Protein AF-A0A7T3UYX8-F1 (afdb_monomer_lite)

InterPro domains:
  IPR006134 DNA-directed DNA polymerase, family B, multifunctional domain [PF00136] (3-105)
  IPR042087 DNA polymerase family B, thumb domain [G3DSA:1.10.132.60] (1-116)
  IPR043502 DNA/RNA polymerase superfamily [SSF56672] (2-113)
  IPR050240 DNA polymerase type-B [PTHR10322] (1-143)

Sequence (145 aa):
VISDLLCNRIDLSQLVITKELTKTDYAAKQAHVELAVKMKKRDAGNAPKLGDRVAYVFISAAKGAPAYQKAEDPVYALQNSIPIDTNYYLENQLAKPLVRIFEPILGEKAESLLLKGDHTRTRCIATSQVGALAAFTCKKETCLG

Secondary structure (DSSP, 8-state):
-HHHHHTT-S-GGGG-EEEE---S--SS--HHHHHHHHHHHH-SSSPPPTTPEEEEEEBP-STT--GGGSEE-HHHHHHTTPPB-HHHIIIIIIHHHHHHHHHHHHGGGHHHHHHSSGGGT----PPPS-STTGGG---------

Organism: NCBI:txid2732436

Radius of gyration: 17.89 Å; chains: 1; bounding box: 47×38×49 Å

Foldseek 3Di:
DLLCLQAVVDDVVVQKDKDAQQDLDDPDQDQQNLQLVVVCVVPVVPRDDHGDIRIWFFFDDPPPPDRSVRTYHSVVCVVFVTHGPSVCCVPPPPQPVQCVVCCVPPNPCSNCVVRVDPSNPDGDTDDTCDDPVNVVDDDDDDDPD

Structure (mmCIF, N/CA/C/O backbone):
data_AF-A0A7T3UYX8-F1
#
_entry.id   AF-A0A7T3UYX8-F1
#
loop_
_atom_site.group_PDB
_atom_site.id
_atom_site.type_symbol
_atom_site.label_atom_id
_atom_site.label_alt_id
_atom_site.label_comp_id
_atom_site.label_asym_id
_atom_site.label_entity_id
_atom_site.label_seq_id
_atom_site.pdbx_PDB_ins_code
_atom_site.Cartn_x
_atom_site.Cartn_y
_atom_site.Cartn_z
_atom_site.occupancy
_atom_site.B_iso_or_equiv
_atom_site.auth_seq_id
_atom_site.auth_comp_id
_atom_site.auth_asym_id
_atom_site.auth_atom_id
_atom_site.pdbx_PDB_model_num
ATOM 1 N N . VAL A 1 1 ? -12.871 -7.404 9.705 1.00 77.25 1 VAL A N 1
ATOM 2 C CA . VAL A 1 1 ? -12.235 -6.706 8.559 1.00 77.25 1 VAL A CA 1
ATOM 3 C C . VAL A 1 1 ? -11.061 -5.828 8.979 1.00 77.25 1 VAL A C 1
ATOM 5 O O . VAL A 1 1 ? -9.948 -6.155 8.606 1.00 77.25 1 VAL A O 1
ATOM 8 N N . ILE A 1 2 ? -11.238 -4.746 9.755 1.00 84.44 2 ILE A N 1
ATOM 9 C CA . ILE A 1 2 ? -10.094 -3.883 10.147 1.00 84.44 2 ILE A CA 1
ATOM 10 C C . ILE A 1 2 ? -9.062 -4.652 10.990 1.00 84.44 2 ILE A C 1
ATOM 12 O O . ILE A 1 2 ? -7.866 -4.569 10.726 1.00 84.44 2 ILE A O 1
ATOM 16 N N . SER A 1 3 ? -9.524 -5.456 11.949 1.00 86.38 3 SER A N 1
ATOM 17 C CA . SER A 1 3 ? -8.667 -6.367 12.717 1.00 86.38 3 SER A CA 1
ATOM 18 C C . SER A 1 3 ? -7.941 -7.370 11.817 1.00 86.38 3 SER A C 1
ATOM 20 O O . SER A 1 3 ? -6.756 -7.615 11.997 1.00 86.38 3 SER A O 1
ATOM 22 N N . ASP A 1 4 ? -8.621 -7.911 10.805 1.00 87.81 4 ASP A N 1
ATOM 23 C CA . ASP A 1 4 ? -8.028 -8.850 9.844 1.00 87.81 4 ASP A CA 1
ATOM 24 C C . ASP A 1 4 ? -6.944 -8.191 8.999 1.00 87.81 4 ASP A C 1
ATOM 26 O O . ASP A 1 4 ? -5.900 -8.795 8.772 1.00 87.81 4 ASP A O 1
ATOM 30 N N . LEU A 1 5 ? -7.159 -6.938 8.593 1.00 87.00 5 LEU A N 1
ATOM 31 C CA . LEU A 1 5 ? -6.171 -6.144 7.873 1.00 87.00 5 LEU A CA 1
ATOM 32 C C . LEU A 1 5 ? -4.917 -5.952 8.733 1.00 87.00 5 LEU A C 1
ATOM 34 O O . LEU A 1 5 ? -3.809 -6.228 8.283 1.00 87.00 5 LEU A O 1
ATOM 38 N N . LEU A 1 6 ? -5.086 -5.526 9.986 1.00 85.94 6 LEU A N 1
ATOM 39 C CA . LEU A 1 6 ? -3.979 -5.270 10.914 1.00 85.94 6 LEU A CA 1
ATOM 40 C C . LEU A 1 6 ? -3.254 -6.544 11.369 1.00 85.94 6 LEU A C 1
ATOM 42 O O . LEU A 1 6 ? -2.080 -6.485 11.737 1.00 85.94 6 LEU A O 1
ATOM 46 N N . CYS A 1 7 ? -3.934 -7.687 11.323 1.00 85.19 7 CYS A N 1
ATOM 47 C CA . CYS A 1 7 ? -3.362 -9.001 11.597 1.00 85.19 7 CYS A CA 1
ATOM 48 C C . CYS A 1 7 ? -2.831 -9.709 10.337 1.00 85.19 7 CYS A C 1
ATOM 50 O O . CYS A 1 7 ? -2.477 -10.882 10.421 1.00 85.19 7 CYS A O 1
ATOM 52 N N . ASN A 1 8 ? -2.775 -9.029 9.184 1.00 83.62 8 ASN A N 1
ATOM 53 C CA . ASN A 1 8 ? -2.309 -9.588 7.910 1.00 83.62 8 ASN A CA 1
ATOM 54 C C . ASN A 1 8 ? -3.061 -10.873 7.483 1.00 83.62 8 ASN A C 1
ATOM 56 O O . ASN A 1 8 ? -2.467 -11.807 6.954 1.00 83.62 8 ASN A O 1
ATOM 60 N N . ARG A 1 9 ? -4.374 -10.932 7.751 1.00 86.00 9 ARG A N 1
ATOM 61 C CA . ARG A 1 9 ? -5.278 -12.053 7.415 1.00 86.00 9 ARG A CA 1
ATOM 62 C C . ARG A 1 9 ? -6.133 -11.792 6.170 1.00 86.00 9 ARG A C 1
ATOM 64 O O . ARG A 1 9 ? -7.075 -12.533 5.909 1.00 86.00 9 ARG A O 1
ATOM 71 N N . ILE A 1 10 ? -5.851 -10.715 5.445 1.00 88.38 10 ILE A N 1
ATOM 72 C CA . ILE A 1 10 ? -6.530 -10.359 4.197 1.00 88.38 10 ILE A CA 1
ATOM 73 C C . ILE A 1 10 ? -5.663 -10.808 3.026 1.00 88.38 10 ILE A C 1
ATOM 75 O O . ILE A 1 10 ? -4.444 -10.647 3.062 1.00 88.38 10 ILE A O 1
ATOM 79 N N . ASP A 1 11 ? -6.298 -11.361 1.995 1.00 88.62 11 ASP A N 1
ATOM 80 C CA . ASP A 1 11 ? -5.600 -11.766 0.781 1.00 88.62 11 ASP A CA 1
ATOM 81 C C . ASP A 1 11 ? -5.026 -10.553 0.032 1.00 88.62 11 ASP A C 1
ATOM 83 O O . ASP A 1 11 ? -5.663 -9.501 -0.082 1.00 88.62 11 ASP A O 1
ATOM 87 N N . LEU A 1 12 ? -3.825 -10.720 -0.523 1.00 87.81 12 LEU A N 1
ATOM 88 C CA . LEU A 1 12 ? -3.100 -9.664 -1.222 1.00 87.81 12 LEU A CA 1
ATOM 89 C C . LEU A 1 12 ? -3.897 -9.127 -2.416 1.00 87.81 12 LEU A C 1
ATOM 91 O O . LEU A 1 12 ? -3.819 -7.935 -2.705 1.00 87.81 12 LEU A O 1
ATOM 95 N N . SER A 1 13 ? -4.701 -9.976 -3.066 1.00 89.94 13 SER A N 1
ATOM 96 C CA . SER A 1 13 ? -5.564 -9.598 -4.192 1.00 89.94 13 SER A CA 1
ATOM 97 C C . SER A 1 13 ? -6.512 -8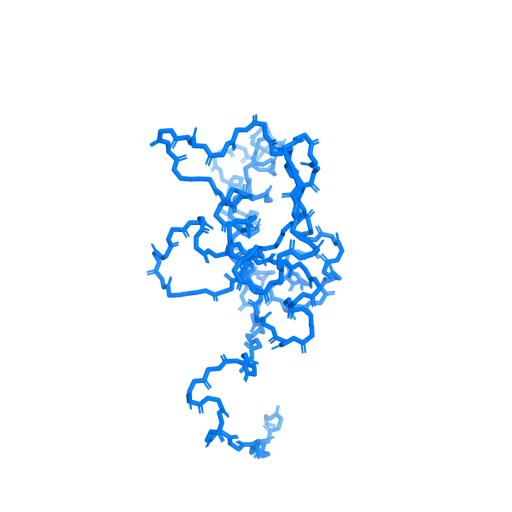.436 -3.863 1.00 89.94 13 SER A C 1
ATOM 99 O O . SER A 1 13 ? -6.747 -7.580 -4.714 1.00 89.94 13 SER A O 1
ATOM 101 N N . GLN A 1 14 ? -6.991 -8.345 -2.617 1.00 91.31 14 GLN A N 1
ATOM 102 C CA . GLN A 1 14 ? -7.889 -7.277 -2.160 1.00 91.31 14 GLN A CA 1
ATOM 103 C C . GLN A 1 14 ? -7.164 -5.948 -1.913 1.00 91.31 14 GLN A C 1
ATOM 105 O O . GLN A 1 14 ? -7.804 -4.909 -1.761 1.00 91.31 14 GLN A O 1
ATOM 110 N N . LEU A 1 15 ? -5.832 -5.975 -1.855 1.00 92.75 15 LEU A N 1
ATOM 111 C CA . LEU A 1 15 ? -4.986 -4.811 -1.604 1.00 92.75 15 LEU A CA 1
ATOM 112 C C . LEU A 1 15 ? -4.363 -4.260 -2.895 1.00 92.75 15 LEU A C 1
ATOM 114 O O . LEU A 1 15 ? -3.746 -3.197 -2.867 1.00 92.75 15 LEU A O 1
ATOM 118 N N . VAL A 1 16 ? -4.522 -4.954 -4.027 1.00 94.44 16 VAL A N 1
ATOM 119 C CA . VAL A 1 16 ? -3.959 -4.527 -5.311 1.00 94.44 16 VAL A CA 1
ATOM 120 C C . VAL A 1 16 ? -4.670 -3.274 -5.816 1.00 94.44 16 VAL A C 1
ATOM 122 O O . VAL A 1 16 ? -5.879 -3.256 -6.039 1.00 94.44 16 VAL A O 1
ATOM 125 N N . ILE A 1 17 ? -3.890 -2.227 -6.070 1.00 94.75 17 ILE A N 1
ATOM 126 C CA . ILE A 1 17 ? -4.350 -0.991 -6.699 1.00 94.75 17 ILE A CA 1
ATOM 127 C C . ILE A 1 17 ? -3.836 -0.972 -8.134 1.00 94.75 17 ILE A C 1
ATOM 129 O O . ILE A 1 17 ? -2.669 -1.261 -8.388 1.00 94.75 17 ILE A O 1
ATOM 133 N N . THR A 1 18 ? -4.692 -0.597 -9.085 1.00 94.44 18 THR A N 1
ATOM 134 C CA . THR A 1 18 ? -4.293 -0.451 -10.490 1.00 94.44 18 THR A CA 1
ATOM 135 C C . THR A 1 18 ? -4.424 0.994 -10.948 1.00 94.44 18 THR A C 1
ATOM 137 O O . THR A 1 18 ? -5.454 1.637 -10.730 1.00 94.44 18 THR A O 1
ATOM 140 N N . LYS A 1 19 ? -3.393 1.508 -11.623 1.00 93.44 19 LYS A N 1
ATOM 141 C CA . LYS A 1 19 ? -3.443 2.807 -12.306 1.00 93.44 19 LYS A CA 1
ATOM 142 C C . LYS A 1 19 ? -2.860 2.712 -13.704 1.00 93.44 19 LYS A C 1
ATOM 144 O O . LYS A 1 19 ? -1.896 1.993 -13.931 1.00 93.44 19 LYS A O 1
ATOM 149 N N . GLU A 1 20 ? -3.464 3.445 -14.625 1.00 93.31 20 GLU A N 1
ATOM 150 C CA . GLU A 1 20 ? -2.999 3.544 -16.003 1.00 93.31 20 GLU A CA 1
ATOM 151 C C . GLU A 1 20 ? -1.732 4.400 -16.089 1.00 93.31 20 GLU A C 1
ATOM 153 O O . GLU A 1 20 ? -1.669 5.493 -15.519 1.00 93.31 20 GLU A O 1
ATOM 158 N N . LEU A 1 21 ? -0.727 3.900 -16.805 1.00 90.94 21 LEU A N 1
ATOM 159 C CA . LEU A 1 21 ? 0.507 4.620 -17.079 1.00 90.94 21 LEU A CA 1
ATOM 160 C C . LEU A 1 21 ? 0.309 5.522 -18.301 1.00 90.94 21 LEU A C 1
ATOM 162 O O . LEU A 1 21 ? 0.569 5.118 -19.431 1.00 90.94 21 LEU A O 1
ATOM 166 N N . THR A 1 22 ? -0.159 6.752 -18.077 1.00 87.75 22 THR A N 1
ATOM 167 C CA . THR A 1 22 ? -0.464 7.686 -19.179 1.00 87.75 22 THR A CA 1
ATOM 168 C C . THR A 1 22 ? 0.709 8.574 -19.577 1.00 87.75 22 THR A C 1
ATOM 170 O O . THR A 1 22 ? 0.746 9.061 -20.705 1.00 87.75 22 THR A O 1
ATOM 173 N N . LYS A 1 23 ? 1.674 8.805 -18.676 1.00 83.25 23 LYS A N 1
ATOM 174 C CA . LYS A 1 23 ? 2.905 9.566 -18.942 1.00 83.25 23 LYS A CA 1
ATOM 175 C C . LYS A 1 23 ? 4.082 8.966 -18.175 1.00 83.25 23 LYS A C 1
ATOM 177 O O . LYS A 1 23 ? 3.901 8.355 -17.127 1.00 83.25 23 LYS A O 1
ATOM 182 N N . THR A 1 24 ? 5.291 9.145 -18.695 1.00 73.31 24 THR A N 1
ATOM 183 C CA . THR A 1 24 ? 6.530 8.705 -18.030 1.00 73.31 24 THR A CA 1
ATOM 184 C C . THR A 1 24 ? 7.096 9.769 -17.097 1.00 73.31 24 THR A C 1
ATOM 186 O O . THR A 1 24 ? 7.668 9.419 -16.073 1.00 73.31 24 THR A O 1
ATOM 189 N N . ASP A 1 25 ? 6.878 11.047 -17.411 1.00 74.44 25 ASP A N 1
ATOM 190 C CA . ASP A 1 25 ? 7.290 12.177 -16.581 1.00 74.44 25 ASP A CA 1
ATOM 191 C C . ASP A 1 25 ? 6.071 12.963 -16.097 1.00 74.44 25 ASP A C 1
ATOM 193 O O . ASP A 1 25 ? 5.294 13.517 -16.881 1.00 74.44 25 ASP A O 1
ATOM 197 N N . TYR A 1 26 ? 5.918 13.019 -14.776 1.00 76.69 26 TYR A N 1
ATOM 198 C CA . TYR A 1 26 ? 4.954 13.877 -14.096 1.00 76.69 26 TYR A CA 1
ATOM 199 C C . TYR A 1 26 ? 5.699 14.896 -13.241 1.00 76.69 26 TYR A C 1
ATOM 201 O O . TYR A 1 26 ? 6.717 14.578 -12.632 1.00 76.69 26 TYR A O 1
ATOM 209 N N . ALA A 1 27 ? 5.129 16.097 -13.109 1.00 79.25 27 ALA A N 1
ATOM 210 C CA . ALA A 1 27 ? 5.656 17.129 -12.213 1.00 79.25 27 ALA A CA 1
ATOM 211 C C . ALA A 1 27 ? 5.732 16.657 -10.746 1.00 79.25 27 ALA A C 1
ATOM 213 O O . ALA A 1 27 ? 6.621 17.063 -10.003 1.00 79.25 27 ALA A O 1
ATOM 214 N N . ALA A 1 28 ? 4.820 15.769 -10.338 1.00 86.62 28 ALA A N 1
ATOM 215 C CA . ALA A 1 28 ? 4.830 15.120 -9.033 1.00 86.62 28 ALA A CA 1
ATOM 216 C C . ALA A 1 28 ? 5.022 13.610 -9.194 1.00 86.62 28 ALA A C 1
ATOM 218 O O . ALA A 1 28 ? 4.268 12.964 -9.927 1.00 86.62 28 ALA A O 1
ATOM 219 N N . LYS A 1 29 ? 5.981 13.044 -8.455 1.00 89.44 29 LYS A N 1
ATOM 220 C CA . LYS A 1 29 ? 6.299 11.611 -8.491 1.00 89.44 29 LYS A CA 1
ATOM 221 C C . LYS A 1 29 ? 5.096 10.760 -8.102 1.00 89.44 29 LYS A C 1
ATOM 223 O O . LYS A 1 29 ? 4.526 10.923 -7.022 1.00 89.44 29 LYS A O 1
ATOM 228 N N . GLN A 1 30 ? 4.732 9.833 -8.983 1.00 91.19 30 GLN A N 1
ATOM 229 C CA . GLN A 1 30 ? 3.605 8.926 -8.795 1.00 91.19 30 GLN A CA 1
ATOM 230 C C . GLN A 1 30 ? 4.087 7.501 -8.523 1.00 91.19 30 GLN A C 1
ATOM 232 O O . GLN A 1 30 ? 5.041 7.030 -9.132 1.00 91.19 30 GLN A O 1
ATOM 237 N N . ALA A 1 31 ? 3.362 6.786 -7.661 1.00 93.06 31 ALA A N 1
ATOM 238 C CA . ALA A 1 31 ? 3.663 5.403 -7.285 1.00 93.06 31 ALA A CA 1
ATOM 239 C C . ALA A 1 31 ? 3.769 4.437 -8.480 1.00 93.06 31 ALA A C 1
ATOM 241 O O . ALA A 1 31 ? 4.758 3.727 -8.608 1.00 93.06 31 ALA A O 1
ATOM 242 N N . HIS A 1 32 ? 2.780 4.442 -9.376 1.00 92.50 32 HIS A N 1
ATOM 243 C CA . HIS A 1 32 ? 2.743 3.546 -10.539 1.00 92.50 32 HIS A CA 1
ATOM 244 C C . HIS A 1 32 ? 3.848 3.842 -11.566 1.00 92.50 32 HIS A C 1
ATOM 246 O O . HIS A 1 32 ? 4.321 2.932 -12.238 1.00 92.50 32 HIS A O 1
ATOM 252 N N . VAL A 1 33 ? 4.295 5.097 -11.657 1.00 92.94 33 VAL A N 1
ATOM 253 C CA . VAL A 1 33 ? 5.364 5.523 -12.573 1.00 92.94 33 VAL A CA 1
ATOM 254 C C . VAL A 1 33 ? 6.723 5.084 -12.045 1.00 92.94 33 VAL A C 1
ATOM 256 O O . VAL A 1 33 ? 7.493 4.446 -12.757 1.00 92.94 33 VAL A O 1
ATOM 259 N N . GLU A 1 34 ? 6.997 5.370 -10.771 1.00 92.75 34 GLU A N 1
ATOM 260 C CA . GLU A 1 34 ? 8.234 4.946 -10.109 1.00 92.75 34 GLU A CA 1
ATOM 261 C C . GLU A 1 34 ? 8.339 3.416 -10.068 1.00 92.75 34 GLU A C 1
ATOM 263 O O . GLU A 1 34 ? 9.415 2.862 -10.306 1.00 92.75 34 GLU A O 1
ATOM 268 N N . LEU A 1 35 ? 7.215 2.717 -9.859 1.00 93.75 35 LEU A N 1
ATOM 269 C CA . LEU A 1 35 ? 7.182 1.262 -9.953 1.00 93.75 35 LEU A CA 1
ATOM 270 C C . LEU A 1 35 ? 7.501 0.775 -11.370 1.00 93.75 35 LEU A C 1
ATOM 272 O O . LEU A 1 35 ? 8.325 -0.121 -11.509 1.00 93.75 35 LEU A O 1
ATOM 276 N N . ALA A 1 36 ? 6.920 1.366 -12.417 1.00 92.62 36 ALA A N 1
ATOM 277 C CA . ALA A 1 36 ? 7.226 0.974 -13.793 1.00 92.62 36 ALA A CA 1
ATOM 278 C C . ALA A 1 36 ? 8.724 1.145 -14.115 1.00 92.62 36 ALA A C 1
ATOM 280 O O . ALA A 1 36 ? 9.347 0.255 -14.696 1.00 92.62 36 ALA A O 1
ATOM 281 N N . VAL A 1 37 ? 9.340 2.243 -13.659 1.00 91.62 37 VAL A N 1
ATOM 282 C CA . VAL A 1 37 ? 10.791 2.465 -13.782 1.00 91.62 37 VAL A CA 1
ATOM 283 C C . VAL A 1 37 ? 11.583 1.404 -13.011 1.00 91.62 37 VAL A C 1
ATOM 285 O O . VAL A 1 37 ? 12.578 0.881 -13.518 1.00 91.62 37 VAL A O 1
ATOM 288 N N . LYS A 1 38 ? 11.152 1.057 -11.795 1.00 92.06 38 LYS A N 1
ATOM 289 C CA . LYS A 1 38 ? 11.781 0.024 -10.961 1.00 92.06 38 LYS A CA 1
ATOM 290 C C . LYS A 1 38 ? 11.669 -1.372 -11.580 1.00 92.06 38 LYS A C 1
ATOM 292 O O . LYS A 1 38 ? 12.665 -2.091 -11.606 1.00 92.06 38 LYS A O 1
ATOM 297 N N . MET A 1 39 ? 10.506 -1.728 -12.125 1.00 92.69 39 MET A N 1
ATOM 298 C CA . MET A 1 39 ? 10.287 -2.980 -12.854 1.00 92.69 39 MET A CA 1
ATOM 299 C C . MET A 1 39 ? 11.191 -3.049 -14.081 1.00 92.69 39 MET A C 1
ATOM 301 O O . MET A 1 39 ? 11.903 -4.030 -14.238 1.00 92.69 39 MET A O 1
ATOM 305 N N . LYS A 1 40 ? 11.286 -1.967 -14.864 1.00 92.38 40 LYS A N 1
ATOM 306 C CA . LYS A 1 40 ? 12.174 -1.892 -16.034 1.00 92.38 40 LYS A CA 1
ATOM 307 C C . LYS A 1 40 ? 13.654 -2.075 -15.698 1.00 92.38 40 LYS A C 1
ATOM 309 O O . LYS A 1 40 ? 14.386 -2.666 -16.484 1.00 92.38 40 LYS A O 1
ATOM 314 N N . LYS A 1 41 ? 14.106 -1.567 -14.546 1.00 92.56 41 LYS A N 1
ATOM 315 C CA . LYS A 1 41 ? 15.482 -1.778 -14.061 1.00 92.56 41 LYS A CA 1
ATOM 316 C C . LYS A 1 41 ? 15.744 -3.226 -13.645 1.00 92.56 41 LYS A C 1
ATOM 318 O O . LYS A 1 41 ? 16.881 -3.671 -13.737 1.00 92.56 41 LYS A O 1
ATOM 323 N N . ARG A 1 42 ? 14.720 -3.923 -13.146 1.00 91.00 42 ARG A N 1
ATOM 324 C CA . ARG A 1 42 ? 14.811 -5.318 -12.696 1.00 91.00 42 ARG A CA 1
ATOM 325 C C . ARG A 1 42 ? 14.734 -6.289 -13.873 1.00 91.00 42 ARG A C 1
ATOM 327 O O . ARG A 1 42 ? 15.550 -7.195 -13.959 1.00 91.00 42 ARG A O 1
ATOM 334 N N . ASP A 1 43 ? 13.771 -6.078 -14.760 1.00 89.81 43 ASP A N 1
ATOM 335 C CA . ASP A 1 43 ? 13.549 -6.861 -15.968 1.00 89.81 43 ASP A CA 1
ATOM 336 C C . ASP A 1 43 ? 12.897 -5.976 -17.042 1.00 89.81 43 ASP A C 1
ATOM 338 O O . ASP A 1 43 ? 11.731 -5.584 -16.948 1.00 89.81 43 ASP A O 1
ATOM 342 N N . ALA A 1 44 ? 13.666 -5.644 -18.079 1.00 87.00 44 ALA A N 1
ATOM 343 C CA . ALA A 1 44 ? 13.197 -4.788 -19.161 1.00 87.00 44 ALA A CA 1
ATOM 344 C C . ALA A 1 44 ? 12.159 -5.474 -20.068 1.00 87.00 44 ALA A C 1
ATOM 346 O O . ALA A 1 44 ? 11.402 -4.769 -20.737 1.00 87.00 44 ALA A O 1
ATOM 347 N N . GLY A 1 45 ? 12.114 -6.813 -20.101 1.00 87.12 45 GLY A N 1
ATOM 348 C CA . GLY A 1 45 ? 11.203 -7.571 -20.962 1.00 87.12 45 GLY A CA 1
ATOM 349 C C . GLY A 1 45 ? 9.756 -7.546 -20.472 1.00 87.12 45 GLY A C 1
ATOM 350 O O . GLY A 1 45 ? 8.836 -7.434 -21.279 1.00 87.12 45 GLY A O 1
ATOM 351 N N . ASN A 1 46 ? 9.567 -7.569 -19.151 1.00 84.38 46 ASN A N 1
ATOM 352 C CA . ASN A 1 46 ? 8.256 -7.597 -18.493 1.00 84.38 46 ASN A CA 1
ATOM 353 C C . ASN A 1 46 ? 7.797 -6.223 -17.970 1.00 84.38 46 ASN A C 1
ATOM 355 O O . ASN A 1 46 ? 6.848 -6.123 -17.190 1.00 84.38 46 ASN A O 1
ATOM 359 N N . ALA A 1 47 ? 8.481 -5.147 -18.362 1.00 89.19 47 ALA A N 1
ATOM 360 C CA . ALA A 1 47 ? 8.164 -3.805 -17.898 1.00 89.19 47 ALA A CA 1
ATOM 361 C C . ALA A 1 47 ? 6.858 -3.266 -18.526 1.00 89.19 47 ALA A C 1
ATOM 363 O O . ALA A 1 47 ? 6.667 -3.410 -19.738 1.00 89.19 47 ALA A O 1
ATOM 364 N N . PRO A 1 48 ? 6.000 -2.572 -17.751 1.00 90.75 48 PRO A N 1
ATOM 365 C CA . PRO A 1 48 ? 4.798 -1.933 -18.283 1.00 90.75 48 PRO A CA 1
ATOM 366 C C . PRO A 1 48 ? 5.115 -0.868 -19.338 1.00 90.75 48 PRO A C 1
ATOM 368 O O . PRO A 1 48 ? 6.060 -0.084 -19.182 1.00 90.75 48 PRO A O 1
ATOM 371 N N . LYS A 1 49 ? 4.302 -0.809 -20.395 1.00 90.25 49 LYS A N 1
ATOM 372 C CA . LYS A 1 49 ? 4.398 0.190 -21.465 1.00 90.25 49 LYS A CA 1
ATOM 373 C C . LYS A 1 49 ? 3.400 1.325 -21.247 1.00 90.25 49 LYS A C 1
ATOM 375 O O . LYS A 1 49 ? 2.510 1.269 -20.401 1.00 90.25 49 LYS A O 1
ATOM 380 N N . LEU A 1 50 ? 3.577 2.396 -22.016 1.00 90.69 50 LEU A N 1
ATOM 381 C CA . LEU A 1 50 ? 2.647 3.521 -22.020 1.00 90.69 50 LEU A CA 1
ATOM 382 C C . LEU A 1 50 ? 1.253 3.042 -22.459 1.00 90.69 50 LEU A C 1
ATOM 384 O O . LEU A 1 50 ? 1.134 2.403 -23.501 1.00 90.69 50 LEU A O 1
ATOM 388 N N . GLY A 1 51 ? 0.227 3.365 -21.672 1.00 89.75 51 GLY A N 1
ATOM 389 C CA . GLY A 1 51 ? -1.150 2.898 -21.860 1.00 89.75 51 GLY A CA 1
ATOM 390 C C . GLY A 1 51 ? -1.507 1.635 -21.066 1.00 89.75 51 GLY A C 1
ATOM 391 O O . GLY A 1 51 ? -2.689 1.340 -20.902 1.00 89.75 51 GLY A O 1
ATOM 392 N N . ASP A 1 52 ? -0.526 0.920 -20.507 1.00 92.12 52 ASP A N 1
ATOM 393 C CA . ASP A 1 52 ? -0.802 -0.259 -19.686 1.00 92.12 52 ASP A CA 1
ATOM 394 C C . ASP A 1 52 ? -1.279 0.135 -18.280 1.00 92.12 52 ASP A C 1
ATOM 396 O O . ASP A 1 52 ? -0.908 1.173 -17.717 1.00 92.12 52 ASP A O 1
ATOM 400 N N . ARG A 1 53 ? -2.080 -0.738 -17.660 1.00 93.50 53 ARG A N 1
ATOM 401 C CA . ARG A 1 53 ? -2.441 -0.610 -16.244 1.00 93.50 53 ARG A CA 1
ATOM 402 C C . ARG A 1 53 ? -1.389 -1.287 -15.379 1.00 93.50 53 ARG A C 1
ATOM 404 O O . ARG A 1 53 ? -1.199 -2.495 -15.442 1.00 93.50 53 ARG A O 1
ATOM 411 N N . VAL A 1 54 ? -0.758 -0.503 -14.516 1.00 93.88 54 VAL A N 1
ATOM 412 C CA . VAL A 1 54 ? 0.238 -0.975 -13.556 1.00 93.88 54 VAL A CA 1
ATOM 413 C C . VAL A 1 54 ? -0.467 -1.346 -12.257 1.00 93.88 54 VAL A C 1
ATOM 415 O O . VAL A 1 54 ? -1.112 -0.498 -11.630 1.00 93.88 54 VAL A O 1
ATOM 418 N N . ALA A 1 55 ? -0.346 -2.612 -11.865 1.00 95.19 55 ALA A N 1
ATOM 419 C CA . ALA A 1 55 ? -0.810 -3.127 -10.584 1.00 95.19 55 ALA A CA 1
ATOM 420 C C . ALA A 1 55 ? 0.280 -2.966 -9.519 1.00 95.19 55 ALA A C 1
ATOM 422 O O . ALA A 1 55 ? 1.447 -3.257 -9.775 1.00 95.19 55 ALA A O 1
ATOM 423 N N . TYR A 1 56 ? -0.091 -2.498 -8.330 1.00 95.38 56 TYR A N 1
ATOM 424 C CA . TYR A 1 56 ? 0.847 -2.307 -7.230 1.00 95.38 56 TYR A CA 1
ATOM 425 C C . TYR A 1 56 ? 0.189 -2.449 -5.862 1.00 95.38 56 TYR A C 1
ATOM 427 O O . TYR A 1 56 ? -1.018 -2.261 -5.702 1.00 95.38 56 TYR A O 1
ATOM 435 N N . VAL A 1 57 ? 1.021 -2.736 -4.866 1.00 95.62 57 VAL A N 1
ATOM 436 C CA . VAL A 1 57 ? 0.676 -2.735 -3.442 1.00 95.62 57 VAL A CA 1
ATOM 437 C C . VAL A 1 57 ? 1.634 -1.832 -2.676 1.00 95.62 57 VAL A C 1
ATOM 439 O O . VAL A 1 57 ? 2.778 -1.626 -3.081 1.00 95.62 57 VAL A O 1
ATOM 442 N N . PHE A 1 58 ? 1.167 -1.275 -1.560 1.00 95.00 58 PHE A N 1
ATOM 443 C CA . PHE A 1 58 ? 2.010 -0.511 -0.648 1.00 95.00 58 PHE A CA 1
ATOM 444 C C . PHE A 1 58 ? 2.691 -1.417 0.375 1.00 95.00 58 PHE A C 1
ATOM 446 O O . PHE A 1 58 ? 2.026 -2.026 1.212 1.00 95.00 58 PHE A O 1
ATOM 453 N N . ILE A 1 59 ? 4.017 -1.472 0.323 1.00 93.69 59 ILE A N 1
ATOM 454 C CA . ILE A 1 59 ? 4.858 -2.196 1.275 1.00 93.69 59 ILE A CA 1
ATOM 455 C C . ILE A 1 59 ? 5.238 -1.315 2.467 1.00 93.69 59 ILE A C 1
ATOM 457 O O . ILE A 1 59 ? 5.316 -0.086 2.371 1.00 93.69 59 ILE A O 1
ATOM 461 N N . SER A 1 60 ? 5.494 -1.959 3.601 1.00 90.56 60 SER A N 1
ATOM 462 C CA . SER A 1 60 ? 6.005 -1.311 4.803 1.00 90.56 60 SER A CA 1
ATOM 463 C C . SER A 1 60 ? 7.411 -0.763 4.551 1.00 90.56 60 SER A C 1
ATOM 465 O O . SER A 1 60 ? 8.292 -1.464 4.057 1.00 90.56 60 SER A O 1
ATOM 467 N N . ALA A 1 61 ? 7.626 0.497 4.918 1.00 88.12 61 ALA A N 1
ATOM 468 C CA . ALA A 1 61 ? 8.904 1.190 4.792 1.00 88.12 61 ALA A CA 1
ATOM 469 C C . ALA A 1 61 ? 9.173 2.051 6.034 1.00 88.12 61 ALA A C 1
ATOM 471 O O . ALA A 1 61 ? 8.376 2.075 6.975 1.00 88.12 61 ALA A O 1
ATOM 472 N N . ALA A 1 62 ? 10.295 2.775 6.038 1.00 85.94 62 ALA A N 1
ATOM 473 C CA . ALA A 1 62 ? 10.613 3.718 7.104 1.00 85.94 62 ALA A CA 1
ATOM 474 C C . A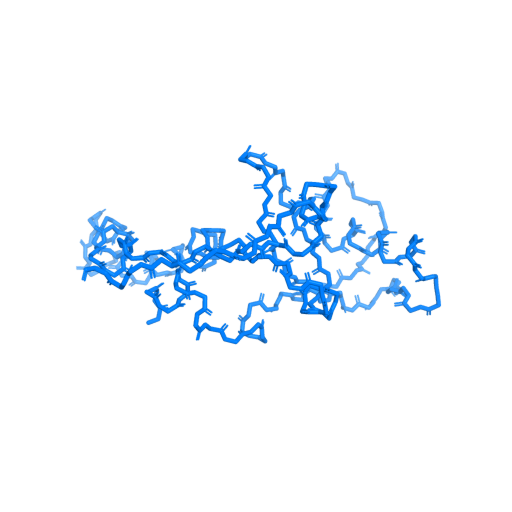LA A 1 62 ? 9.478 4.738 7.315 1.00 85.94 62 ALA A C 1
ATOM 476 O O . ALA A 1 62 ? 8.795 5.155 6.373 1.00 85.94 62 ALA A O 1
ATOM 477 N N . LYS A 1 63 ? 9.284 5.160 8.568 1.00 81.56 63 LYS A N 1
ATOM 478 C CA . LYS A 1 63 ? 8.251 6.138 8.925 1.00 81.56 63 LYS A CA 1
ATOM 479 C C . LYS A 1 63 ? 8.471 7.436 8.140 1.00 81.56 63 LYS A C 1
ATOM 481 O O . LYS A 1 63 ? 9.560 7.996 8.165 1.00 81.56 63 LYS A O 1
ATOM 486 N N . GLY A 1 64 ? 7.430 7.906 7.455 1.00 83.19 64 GLY A N 1
ATOM 487 C CA . GLY A 1 64 ? 7.496 9.108 6.617 1.00 83.19 64 GLY A CA 1
ATOM 488 C C . GLY A 1 64 ? 8.034 8.877 5.202 1.00 83.19 64 GLY A C 1
ATOM 489 O O . GLY A 1 64 ? 8.106 9.834 4.434 1.00 83.19 64 GLY A O 1
ATOM 490 N N . ALA A 1 65 ? 8.362 7.635 4.821 1.00 89.06 65 ALA A N 1
ATOM 491 C CA . ALA A 1 65 ? 8.715 7.330 3.441 1.00 89.06 65 ALA A CA 1
ATOM 492 C C . ALA A 1 65 ? 7.553 7.708 2.503 1.00 89.06 65 ALA A C 1
ATOM 494 O O . ALA A 1 65 ? 6.396 7.334 2.754 1.00 89.06 65 ALA A O 1
ATOM 495 N N . PRO A 1 66 ? 7.835 8.447 1.419 1.00 89.94 66 PRO A N 1
ATOM 496 C CA . PRO A 1 66 ? 6.800 8.902 0.514 1.00 89.94 66 PRO A CA 1
ATOM 497 C C . PRO A 1 66 ? 6.141 7.711 -0.182 1.00 89.94 66 PRO A C 1
ATOM 499 O O . PRO A 1 66 ? 6.790 6.719 -0.516 1.00 89.94 66 PRO A O 1
ATOM 502 N N . ALA A 1 67 ? 4.837 7.821 -0.442 1.00 89.38 67 ALA A N 1
ATOM 503 C CA . ALA A 1 67 ? 4.040 6.722 -0.988 1.00 89.38 67 ALA A CA 1
ATOM 504 C C . ALA A 1 67 ? 4.619 6.149 -2.293 1.00 89.38 67 ALA A C 1
ATOM 506 O O . ALA A 1 67 ? 4.562 4.943 -2.504 1.00 89.38 67 ALA A O 1
ATOM 507 N N . TYR A 1 68 ? 5.241 6.981 -3.135 1.00 90.06 68 TYR A N 1
ATOM 508 C CA . TYR A 1 68 ? 5.824 6.521 -4.395 1.00 90.06 68 TYR A CA 1
ATOM 509 C C . TYR A 1 68 ? 7.010 5.556 -4.223 1.00 90.06 68 TYR A C 1
ATOM 511 O O . TYR A 1 68 ? 7.254 4.753 -5.114 1.00 90.06 68 TYR A O 1
ATOM 519 N N . GLN A 1 69 ? 7.719 5.583 -3.088 1.00 90.69 69 GLN A N 1
ATOM 520 C CA . GLN A 1 69 ? 8.797 4.624 -2.785 1.00 90.69 69 GLN A CA 1
ATOM 521 C C . GLN A 1 69 ? 8.274 3.315 -2.197 1.00 90.69 69 GLN A C 1
ATOM 523 O O . GLN A 1 69 ? 8.950 2.293 -2.261 1.00 90.69 69 GLN A O 1
ATOM 528 N N . LYS A 1 70 ? 7.073 3.357 -1.617 1.00 93.31 70 LYS A N 1
ATOM 529 C CA . LYS A 1 70 ? 6.424 2.215 -0.974 1.00 93.31 70 LYS A CA 1
ATOM 530 C C . LYS A 1 70 ? 5.660 1.334 -1.959 1.00 93.31 70 LYS A C 1
ATOM 532 O O . LYS A 1 70 ? 5.082 0.347 -1.538 1.00 93.31 70 LYS A O 1
ATOM 537 N N . ALA A 1 71 ? 5.598 1.695 -3.237 1.00 94.69 71 ALA A N 1
ATOM 538 C CA . ALA A 1 71 ? 4.911 0.895 -4.239 1.00 94.69 71 ALA A CA 1
ATOM 539 C C . ALA A 1 71 ? 5.791 -0.273 -4.702 1.00 94.69 71 ALA A C 1
ATOM 541 O O . ALA A 1 71 ? 6.954 -0.086 -5.070 1.00 94.69 71 ALA A O 1
ATOM 542 N N . GLU A 1 72 ? 5.222 -1.472 -4.705 1.00 94.88 72 GLU A N 1
ATOM 543 C CA . GLU A 1 72 ? 5.856 -2.683 -5.218 1.00 94.88 72 GLU A CA 1
ATOM 544 C C . GLU A 1 72 ? 4.857 -3.489 -6.053 1.00 94.88 72 GLU A C 1
ATOM 546 O O . GLU A 1 72 ? 3.641 -3.390 -5.870 1.00 94.88 72 GLU A O 1
ATOM 551 N N . ASP A 1 73 ? 5.386 -4.281 -6.978 1.00 94.25 73 ASP A N 1
ATOM 552 C CA . ASP A 1 73 ? 4.627 -5.272 -7.732 1.00 94.25 73 ASP A CA 1
ATOM 553 C C . ASP A 1 73 ? 4.084 -6.363 -6.779 1.00 94.25 73 ASP A C 1
ATOM 555 O O . ASP A 1 73 ? 4.861 -6.895 -5.975 1.00 94.25 73 ASP A O 1
ATOM 559 N N . PRO A 1 74 ? 2.782 -6.718 -6.835 1.00 93.56 74 PRO A N 1
ATOM 560 C CA . PRO A 1 74 ? 2.201 -7.733 -5.959 1.00 93.56 74 PRO A CA 1
ATOM 561 C C . PRO A 1 74 ? 2.898 -9.093 -6.064 1.00 93.56 74 PRO A C 1
ATOM 563 O O . PRO A 1 74 ? 3.078 -9.763 -5.047 1.00 93.56 74 PRO A O 1
ATOM 566 N N . VAL A 1 75 ? 3.328 -9.491 -7.269 1.00 92.12 75 VAL A N 1
ATOM 567 C CA . VAL A 1 75 ? 4.011 -10.777 -7.480 1.00 92.12 75 VAL A CA 1
ATOM 568 C C . VAL A 1 75 ? 5.364 -10.766 -6.781 1.00 92.12 75 VAL A C 1
ATOM 570 O O . VAL A 1 75 ? 5.673 -11.674 -6.007 1.00 92.12 75 VAL A O 1
ATOM 573 N N . TYR A 1 76 ? 6.145 -9.704 -6.979 1.00 92.31 76 TYR A N 1
ATOM 574 C CA . TYR A 1 76 ? 7.418 -9.544 -6.289 1.00 92.31 76 TYR A CA 1
ATOM 575 C C . TYR A 1 76 ? 7.265 -9.473 -4.763 1.00 92.31 76 TYR A C 1
ATOM 577 O O . TYR A 1 76 ? 8.056 -10.088 -4.046 1.00 92.31 76 TYR A O 1
ATOM 585 N N . ALA A 1 77 ? 6.263 -8.748 -4.256 1.00 92.12 77 ALA A N 1
ATOM 586 C CA . ALA A 1 77 ? 5.997 -8.643 -2.823 1.00 92.12 77 ALA A CA 1
ATOM 587 C C . ALA A 1 77 ? 5.677 -10.011 -2.201 1.00 92.12 77 ALA A C 1
ATOM 589 O O . ALA A 1 77 ? 6.187 -10.322 -1.125 1.00 92.12 77 ALA A O 1
ATOM 590 N N . LEU A 1 78 ? 4.899 -10.841 -2.902 1.00 89.25 78 LEU A N 1
ATOM 591 C CA . LEU A 1 78 ? 4.561 -12.195 -2.471 1.00 89.25 78 LEU A CA 1
ATOM 592 C C . LEU A 1 78 ? 5.786 -13.119 -2.470 1.00 89.25 78 LEU A C 1
ATOM 594 O O . LEU A 1 78 ? 6.072 -13.753 -1.457 1.00 89.25 78 LEU A O 1
ATOM 598 N N . GLN A 1 79 ? 6.538 -13.162 -3.574 1.00 90.19 79 GLN A N 1
ATOM 599 C CA . GLN A 1 79 ? 7.723 -14.023 -3.715 1.00 90.19 79 GLN A CA 1
ATOM 600 C C . GLN A 1 79 ? 8.784 -13.743 -2.649 1.00 90.19 79 GLN A C 1
ATOM 602 O O . GLN A 1 79 ? 9.460 -14.653 -2.181 1.00 90.19 79 GLN A O 1
ATOM 607 N N . ASN A 1 80 ? 8.911 -12.479 -2.254 1.00 88.56 80 ASN A N 1
ATOM 608 C CA . ASN A 1 80 ? 9.916 -12.016 -1.307 1.00 88.56 80 ASN A CA 1
ATOM 609 C C . ASN A 1 80 ? 9.378 -11.832 0.121 1.00 88.56 80 ASN A C 1
ATOM 611 O O . ASN A 1 80 ? 10.093 -11.320 0.986 1.00 88.56 80 ASN A O 1
ATOM 615 N N . SER A 1 81 ? 8.120 -12.217 0.371 1.00 87.19 81 SER A N 1
ATOM 616 C CA . SER A 1 81 ? 7.448 -12.064 1.669 1.00 87.19 81 SER A CA 1
ATOM 617 C C . SER A 1 81 ? 7.602 -10.653 2.257 1.00 87.19 81 SER A C 1
ATOM 619 O O . SER A 1 81 ? 7.923 -10.481 3.436 1.00 87.19 81 SER A O 1
ATOM 621 N N . ILE A 1 82 ? 7.430 -9.624 1.422 1.00 90.31 82 ILE A N 1
ATOM 622 C CA . ILE A 1 82 ? 7.604 -8.231 1.841 1.00 90.31 82 ILE A CA 1
ATOM 623 C C . ILE A 1 82 ? 6.368 -7.802 2.644 1.00 90.31 82 ILE A C 1
ATOM 625 O O . ILE A 1 82 ? 5.246 -7.940 2.151 1.00 90.31 82 ILE A O 1
ATOM 629 N N . PRO A 1 83 ? 6.535 -7.259 3.863 1.00 90.31 83 PRO A N 1
ATOM 630 C CA . PRO A 1 83 ? 5.412 -6.838 4.686 1.00 90.31 83 PRO A CA 1
ATOM 631 C C . PRO A 1 83 ? 4.642 -5.691 4.032 1.00 90.31 83 PRO A C 1
ATOM 633 O O . PRO A 1 83 ? 5.228 -4.729 3.535 1.00 90.31 83 PRO A O 1
ATOM 636 N N . ILE A 1 84 ? 3.316 -5.770 4.087 1.00 92.19 84 ILE A N 1
ATOM 637 C CA . ILE A 1 84 ? 2.398 -4.771 3.534 1.00 92.19 84 ILE A CA 1
ATOM 638 C C . ILE A 1 84 ? 2.178 -3.635 4.543 1.00 92.19 84 ILE A C 1
ATOM 640 O O . ILE A 1 84 ? 2.178 -3.859 5.753 1.00 92.19 84 ILE A O 1
ATOM 644 N N . ASP A 1 85 ? 2.018 -2.398 4.068 1.00 92.06 85 ASP A N 1
ATOM 645 C CA . ASP A 1 85 ? 1.735 -1.232 4.917 1.00 92.06 85 ASP A CA 1
ATOM 646 C C . ASP A 1 85 ? 0.243 -1.169 5.268 1.00 92.06 85 ASP A C 1
ATOM 648 O O . ASP A 1 85 ? -0.551 -0.457 4.653 1.00 92.06 85 ASP A O 1
ATOM 652 N N . THR A 1 86 ? -0.147 -1.947 6.272 1.00 90.50 86 THR A N 1
ATOM 653 C CA . THR A 1 86 ? -1.531 -2.049 6.752 1.00 90.50 86 THR A CA 1
ATOM 654 C C . THR A 1 86 ? -2.097 -0.711 7.235 1.00 90.50 86 THR A C 1
ATOM 656 O O . THR A 1 86 ? -3.266 -0.407 6.984 1.00 90.50 86 THR A O 1
ATOM 659 N N . ASN A 1 87 ? -1.271 0.137 7.857 1.00 88.81 87 ASN A N 1
ATOM 660 C CA . ASN A 1 87 ? -1.700 1.465 8.302 1.00 88.81 87 ASN A CA 1
ATOM 661 C C . ASN A 1 87 ? -2.060 2.354 7.109 1.00 88.81 87 ASN A C 1
ATOM 663 O O . ASN A 1 87 ? -3.059 3.070 7.158 1.00 88.81 87 ASN A O 1
ATOM 667 N N . TYR A 1 88 ? -1.299 2.270 6.013 1.00 91.62 88 TYR A N 1
ATOM 668 C CA . TYR A 1 88 ? -1.612 3.036 4.813 1.00 91.62 88 TYR A CA 1
ATOM 669 C C . TYR A 1 88 ? -3.002 2.702 4.264 1.00 91.62 88 TYR A C 1
ATOM 671 O O . TYR A 1 88 ? -3.761 3.624 3.966 1.00 91.62 88 TYR A O 1
ATOM 679 N N . TYR A 1 89 ? -3.360 1.418 4.156 1.00 92.38 89 TYR A N 1
ATOM 680 C CA . TYR A 1 89 ? -4.692 1.018 3.687 1.00 92.38 89 TYR A CA 1
ATOM 681 C C . TYR A 1 89 ? -5.795 1.442 4.659 1.00 92.38 89 TYR A C 1
ATOM 683 O O . TYR A 1 89 ? -6.842 1.921 4.220 1.00 92.38 89 TYR A O 1
ATOM 691 N N . LEU A 1 90 ? -5.554 1.340 5.967 1.00 90.31 90 LEU A N 1
ATOM 692 C CA . LEU A 1 90 ? -6.516 1.785 6.971 1.00 90.31 90 LEU A CA 1
ATOM 693 C C . LEU A 1 90 ? -6.803 3.291 6.854 1.00 90.31 90 LEU A C 1
ATOM 695 O O . LEU A 1 90 ? -7.959 3.680 6.723 1.00 90.31 90 LEU A O 1
ATOM 699 N N . GLU A 1 91 ? -5.771 4.133 6.848 1.00 89.25 91 GLU A N 1
ATOM 700 C CA . GLU A 1 91 ? -5.917 5.596 6.891 1.00 89.25 91 GLU A CA 1
ATOM 701 C C . GLU A 1 91 ? -6.273 6.216 5.531 1.00 89.25 91 GLU A C 1
ATOM 703 O O . GLU A 1 91 ? -7.044 7.173 5.449 1.00 89.25 91 GLU A O 1
ATOM 708 N N . ASN A 1 92 ? -5.707 5.699 4.436 1.00 90.56 92 ASN A N 1
ATOM 709 C CA . ASN A 1 92 ? -5.840 6.340 3.125 1.00 90.56 92 ASN A CA 1
ATOM 710 C C . ASN A 1 92 ? -6.952 5.742 2.269 1.00 90.56 92 ASN A C 1
ATOM 712 O O . ASN A 1 92 ? -7.501 6.476 1.447 1.00 90.56 92 ASN A O 1
ATOM 716 N N . GLN A 1 93 ? -7.275 4.456 2.447 1.00 89.69 93 GLN A N 1
ATOM 717 C CA . GLN A 1 93 ? -8.275 3.763 1.629 1.00 89.69 93 GLN A CA 1
ATOM 718 C C . GLN A 1 93 ? -9.583 3.533 2.385 1.00 89.69 93 GLN A C 1
ATOM 720 O O . GLN A 1 93 ? -10.642 3.820 1.842 1.00 89.69 93 GLN A O 1
ATOM 725 N N . LEU A 1 94 ? -9.536 3.056 3.634 1.00 90.75 94 LEU A N 1
ATOM 726 C CA . LEU A 1 94 ? -10.749 2.705 4.382 1.00 90.75 94 LEU A CA 1
ATOM 727 C C . LEU A 1 94 ? -11.327 3.876 5.181 1.00 90.75 94 LEU A C 1
ATOM 729 O O . LEU A 1 94 ? -12.533 4.105 5.138 1.00 90.75 94 LEU A O 1
ATOM 733 N N . ALA A 1 95 ? -10.493 4.637 5.888 1.00 91.38 95 ALA A N 1
ATOM 734 C CA . ALA A 1 95 ? -10.958 5.674 6.805 1.00 91.38 95 ALA A CA 1
ATOM 735 C C . ALA A 1 95 ? -11.808 6.746 6.114 1.00 91.38 95 ALA A C 1
ATOM 737 O O . ALA A 1 95 ? -12.919 7.023 6.558 1.00 91.38 95 ALA A O 1
ATOM 738 N N . LYS A 1 96 ? -11.327 7.322 5.005 1.00 91.75 96 LYS A N 1
ATOM 739 C CA . LYS A 1 96 ? -12.006 8.453 4.348 1.00 91.75 96 LYS A CA 1
ATOM 740 C C . LYS A 1 96 ? -13.401 8.081 3.818 1.00 91.75 96 LYS A C 1
ATOM 742 O O . LYS A 1 96 ? -14.339 8.823 4.108 1.00 91.75 96 LYS A O 1
ATOM 747 N N . PRO A 1 97 ? -13.592 6.959 3.088 1.00 93.25 97 PRO A N 1
ATOM 748 C CA . PRO A 1 97 ? -14.930 6.532 2.683 1.00 93.25 97 PRO A CA 1
ATOM 749 C C . PRO A 1 97 ? -15.833 6.177 3.865 1.00 93.25 97 PRO A C 1
ATOM 751 O O . PRO A 1 97 ? -17.000 6.555 3.858 1.00 93.25 97 PRO A O 1
ATOM 754 N N . LEU A 1 98 ? -15.308 5.489 4.888 1.00 91.06 98 LEU A N 1
ATOM 755 C CA . LEU A 1 98 ? -16.103 5.090 6.052 1.00 91.06 98 LEU A CA 1
ATOM 756 C C . LEU A 1 98 ? -16.607 6.301 6.836 1.00 91.06 98 LEU A C 1
ATOM 758 O O . LEU A 1 98 ? -17.797 6.382 7.126 1.00 91.06 98 LEU A O 1
ATOM 762 N N . VAL A 1 99 ? -15.728 7.263 7.126 1.00 91.69 99 VAL A N 1
ATOM 763 C CA . VAL A 1 99 ? -16.116 8.502 7.807 1.00 91.69 99 VAL A CA 1
ATOM 764 C C . VAL A 1 99 ? -17.176 9.229 6.989 1.00 91.69 99 VAL A C 1
ATOM 766 O O . VAL A 1 99 ? -18.231 9.523 7.528 1.00 91.69 99 VAL A O 1
ATOM 769 N N . ARG A 1 100 ? -16.985 9.396 5.676 1.00 92.12 100 ARG A N 1
ATOM 770 C CA . ARG A 1 100 ? -17.969 10.068 4.810 1.00 92.12 100 ARG A CA 1
ATOM 771 C C . ARG A 1 100 ? -19.361 9.418 4.825 1.00 92.12 100 ARG A C 1
ATOM 773 O O . ARG A 1 100 ? -20.356 10.122 4.690 1.00 92.12 100 ARG A O 1
ATOM 780 N N . ILE A 1 101 ? -19.442 8.092 4.938 1.00 93.31 101 ILE A N 1
ATOM 781 C CA . ILE A 1 101 ? -20.720 7.361 4.974 1.00 93.31 101 ILE A CA 1
ATOM 782 C C . ILE A 1 101 ? -21.393 7.489 6.346 1.00 93.31 101 ILE A C 1
ATOM 784 O O . ILE A 1 101 ? -22.611 7.639 6.419 1.00 93.31 101 ILE A O 1
ATOM 788 N N . PHE A 1 102 ? -20.617 7.415 7.428 1.00 92.94 102 PHE A N 1
ATOM 789 C CA . PHE A 1 102 ? -21.152 7.352 8.789 1.00 92.94 102 PHE A CA 1
ATOM 790 C C . PHE A 1 102 ? -21.225 8.701 9.509 1.00 92.94 102 PHE A C 1
ATOM 792 O O . PHE A 1 102 ? -21.936 8.808 10.504 1.00 92.94 102 PHE A O 1
ATOM 799 N N . GLU A 1 103 ? -20.540 9.730 9.021 1.00 92.62 103 GLU A N 1
ATOM 800 C CA . GLU A 1 103 ? -20.553 11.088 9.574 1.00 92.62 103 GLU A CA 1
ATOM 801 C C . GLU A 1 103 ? -21.973 11.672 9.695 1.00 92.62 103 GLU A C 1
ATOM 803 O O . GLU A 1 103 ? -22.295 12.164 10.775 1.00 92.62 103 GLU A O 1
ATOM 808 N N . PRO A 1 104 ? -22.890 11.532 8.714 1.00 93.25 104 PRO A N 1
ATOM 809 C CA . PRO A 1 104 ? -24.269 12.011 8.870 1.00 93.25 104 PRO A CA 1
ATOM 810 C C . PRO A 1 104 ? -25.066 11.319 9.988 1.00 93.25 104 PRO A C 1
ATOM 812 O O . PRO A 1 104 ? -26.086 11.844 10.423 1.00 93.25 104 PRO A O 1
ATOM 815 N N . ILE A 1 105 ? -24.633 10.134 10.434 1.00 93.00 105 ILE A N 1
ATOM 816 C CA . ILE A 1 105 ? -25.334 9.312 11.433 1.00 93.00 105 ILE A CA 1
ATOM 817 C C . ILE A 1 105 ? -24.692 9.469 12.817 1.00 93.00 105 ILE A C 1
ATOM 819 O O . ILE A 1 105 ? -25.387 9.577 13.823 1.00 93.00 105 ILE A O 1
ATOM 823 N N . LEU A 1 106 ? -23.359 9.454 12.876 1.00 89.94 106 LEU A N 1
ATOM 824 C CA . LEU A 1 106 ? -22.572 9.433 14.114 1.00 89.94 106 LEU A CA 1
ATOM 825 C C . LEU A 1 106 ? -21.992 10.811 14.485 1.00 89.94 106 LEU A C 1
ATOM 827 O O . LEU A 1 106 ? -21.430 10.968 15.573 1.00 89.94 106 LEU A O 1
ATOM 831 N N . GLY A 1 107 ? -22.107 11.797 13.592 1.00 90.44 107 GLY A N 1
ATOM 832 C CA . GLY A 1 107 ? -21.535 13.132 13.744 1.00 90.44 107 GLY A CA 1
ATOM 833 C C . GLY A 1 107 ? -20.005 13.128 13.778 1.00 90.44 107 GLY A C 1
ATOM 834 O O . GLY A 1 107 ? -19.345 12.194 13.320 1.00 90.44 107 GLY A O 1
ATOM 835 N N . GLU A 1 108 ? -19.428 14.157 14.400 1.00 84.75 108 GLU A N 1
ATOM 836 C CA . GLU A 1 108 ? -17.972 14.382 14.475 1.00 84.75 108 GLU A CA 1
ATOM 837 C C . GLU A 1 108 ? -17.192 13.246 15.166 1.00 84.75 108 GLU A C 1
ATOM 839 O O . GLU A 1 108 ? -15.982 13.106 14.997 1.00 84.75 108 GLU A O 1
ATOM 844 N N . LYS A 1 109 ? -17.870 12.388 15.940 1.00 85.88 109 LYS A N 1
ATOM 845 C CA . LYS A 1 109 ? -17.234 11.263 16.644 1.00 85.88 109 LYS A CA 1
ATOM 846 C C . LYS A 1 109 ? -16.999 10.043 15.753 1.00 85.88 109 LYS A C 1
ATOM 848 O O . LYS A 1 109 ? -16.278 9.136 16.184 1.00 85.88 109 LYS A O 1
ATOM 853 N N . ALA A 1 110 ? -17.561 10.017 14.540 1.00 85.62 110 ALA A N 1
ATOM 854 C CA . ALA A 1 110 ? -17.486 8.888 13.612 1.00 85.62 110 ALA A CA 1
ATOM 855 C C . ALA A 1 110 ? -16.051 8.372 13.429 1.00 85.62 110 ALA A C 1
ATOM 857 O O . ALA A 1 110 ? -15.800 7.177 13.571 1.00 85.62 110 ALA A O 1
ATOM 858 N N . GLU A 1 111 ? -15.092 9.270 13.194 1.00 84.00 111 GLU A N 1
ATOM 859 C CA . GLU A 1 111 ? -13.694 8.897 12.964 1.00 84.00 111 GLU A CA 1
ATOM 860 C C . GLU A 1 111 ? -13.088 8.166 14.169 1.00 84.00 111 GLU A C 1
ATOM 862 O O . GLU A 1 111 ? -12.513 7.086 14.033 1.00 84.00 111 GLU A O 1
ATOM 867 N N . SER A 1 112 ? -13.254 8.723 15.370 1.00 86.06 112 SER A N 1
ATOM 868 C CA . SER A 1 112 ? -12.701 8.130 16.590 1.00 86.06 112 SER A CA 1
ATOM 869 C C . SER A 1 112 ? -13.310 6.765 16.914 1.00 86.06 112 SER A C 1
ATOM 871 O O . SER A 1 112 ? -12.577 5.835 17.242 1.00 86.06 112 SER A O 1
ATOM 873 N N . LEU A 1 113 ? -14.627 6.614 16.764 1.00 85.38 113 LEU A N 1
ATOM 874 C CA . LEU A 1 113 ? -15.328 5.361 17.045 1.00 85.38 113 LEU A CA 1
ATOM 875 C C . LEU A 1 113 ? -14.951 4.261 16.044 1.00 85.38 113 LEU A C 1
ATOM 877 O O . LEU A 1 113 ? -14.745 3.111 16.430 1.00 85.38 113 LEU A O 1
ATOM 881 N N . LEU A 1 114 ? -14.820 4.613 14.763 1.00 85.31 114 LEU A N 1
ATOM 882 C CA . LEU A 1 114 ? -14.544 3.650 13.699 1.00 85.31 114 LEU A CA 1
ATOM 883 C C . LEU A 1 114 ? -13.063 3.268 13.602 1.00 85.31 114 LEU A C 1
ATOM 885 O O . LEU A 1 114 ? -12.755 2.129 13.254 1.00 85.31 114 LEU A O 1
ATOM 889 N N . LEU A 1 115 ? -12.139 4.187 13.901 1.00 86.25 115 LEU A N 1
ATOM 890 C CA . LEU A 1 115 ? -10.700 3.982 13.683 1.00 86.25 115 LEU A CA 1
ATOM 891 C C . LEU A 1 115 ? -9.894 3.746 14.963 1.00 86.25 115 LEU A C 1
ATOM 893 O O . LEU A 1 115 ? -8.743 3.329 14.868 1.00 86.25 115 LEU A O 1
ATOM 897 N N . LYS A 1 116 ? -10.455 4.008 16.150 1.00 82.56 116 LYS A N 1
ATOM 898 C CA . LYS A 1 116 ? -9.747 3.876 17.439 1.00 82.56 116 LYS A CA 1
ATOM 899 C C . LYS A 1 116 ? -10.502 2.979 18.427 1.00 82.56 116 LYS A C 1
ATOM 901 O O . LYS A 1 116 ? -10.608 3.299 19.608 1.00 82.56 116 LYS A O 1
ATOM 906 N N . GLY A 1 117 ? -11.017 1.850 17.939 1.00 81.88 117 GLY A N 1
ATOM 907 C CA . GLY A 1 117 ? -11.675 0.824 18.757 1.00 81.88 117 GLY A CA 1
ATOM 908 C C . GLY A 1 117 ? -10.784 -0.383 19.063 1.00 81.88 117 GLY A C 1
ATOM 909 O O . GLY A 1 117 ? -9.638 -0.472 18.608 1.00 81.88 117 GLY A O 1
ATOM 910 N N . ASP A 1 118 ? -11.328 -1.347 19.806 1.00 81.38 118 ASP A N 1
ATOM 911 C CA . ASP A 1 118 ? -10.625 -2.585 20.177 1.00 81.38 118 ASP A CA 1
ATOM 912 C C . ASP A 1 118 ? -10.148 -3.384 18.959 1.00 81.38 118 ASP A C 1
ATOM 914 O O . ASP A 1 118 ? -9.062 -3.963 18.969 1.00 81.38 118 ASP A O 1
ATOM 918 N N . HIS A 1 119 ? -10.888 -3.303 17.852 1.00 79.12 119 HIS A N 1
ATOM 919 C CA . HIS A 1 119 ? -10.542 -3.905 16.564 1.00 79.12 119 HIS A CA 1
ATOM 920 C C . HIS A 1 119 ? -9.262 -3.353 15.917 1.00 79.12 119 HIS A C 1
ATOM 922 O O . HIS A 1 119 ? -8.833 -3.898 14.903 1.00 79.12 119 HIS A O 1
ATOM 928 N N . THR A 1 120 ? -8.650 -2.299 16.474 1.00 81.88 120 THR A N 1
ATOM 929 C CA . THR A 1 120 ? -7.387 -1.707 15.987 1.00 81.88 120 THR A CA 1
ATOM 930 C C . THR A 1 120 ? -6.177 -1.926 16.896 1.00 81.88 120 THR A C 1
ATOM 932 O O . THR A 1 120 ? -5.049 -1.569 16.531 1.00 81.88 120 THR A O 1
ATOM 935 N N . ARG A 1 121 ? -6.396 -2.515 18.079 1.00 81.12 121 ARG A N 1
ATOM 936 C CA . ARG A 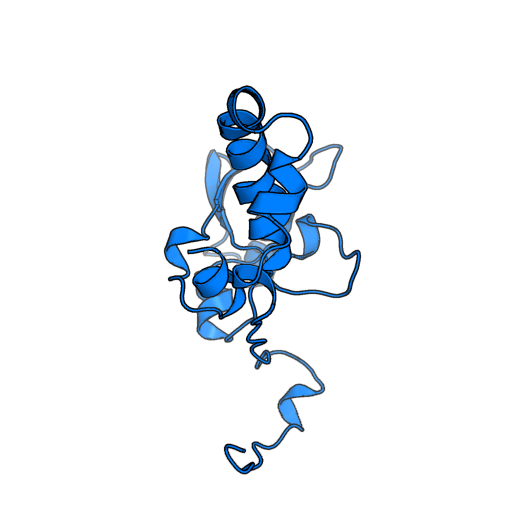1 121 ? -5.361 -2.715 19.103 1.00 81.12 121 ARG A CA 1
ATOM 937 C C . ARG A 1 121 ? -4.482 -3.930 18.818 1.00 81.12 121 ARG A C 1
ATOM 939 O O . ARG A 1 121 ? -3.294 -3.908 19.125 1.00 81.12 121 ARG A O 1
ATOM 946 N N . THR A 1 122 ? -5.038 -4.966 18.197 1.00 78.12 122 THR A N 1
ATOM 947 C CA . THR A 1 122 ? -4.291 -6.165 17.804 1.00 78.12 122 THR A CA 1
ATOM 948 C C . TH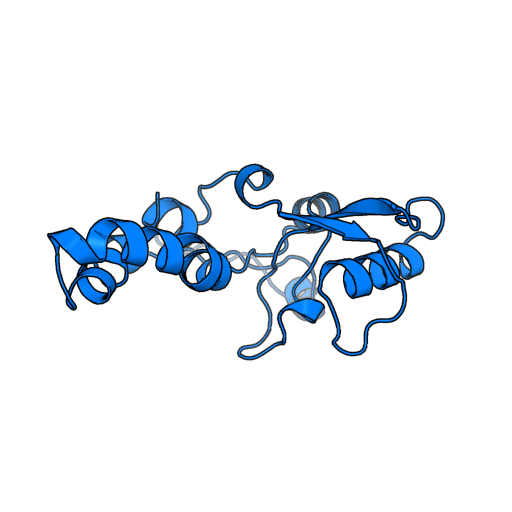R A 1 122 ? -3.594 -5.933 16.467 1.00 78.12 122 THR A C 1
ATOM 950 O O . THR A 1 122 ? -4.242 -5.605 15.475 1.00 78.12 122 THR A O 1
ATOM 953 N N . ARG A 1 123 ? -2.266 -6.088 16.439 1.00 79.50 123 ARG A N 1
ATOM 954 C CA . ARG A 1 123 ? -1.446 -5.933 15.231 1.00 79.50 123 ARG A CA 1
ATOM 955 C C . ARG A 1 123 ? -0.473 -7.096 15.116 1.00 79.50 123 ARG A C 1
ATOM 957 O O . ARG A 1 123 ? 0.231 -7.399 16.076 1.00 79.50 123 ARG A O 1
ATOM 964 N N . CYS A 1 124 ? -0.397 -7.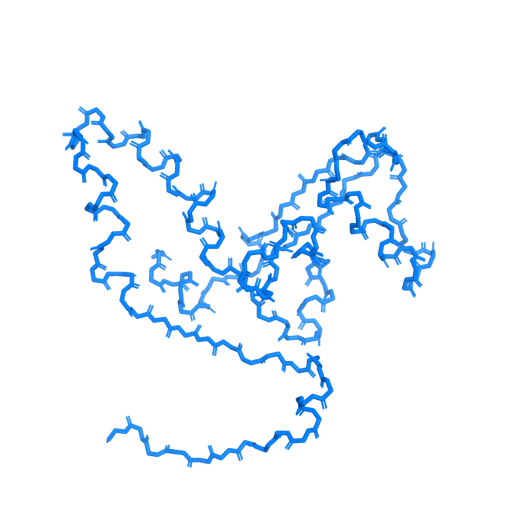698 13.935 1.00 76.81 124 CYS A N 1
ATOM 965 C CA . CYS A 1 124 ? 0.610 -8.705 13.616 1.00 76.81 124 CYS A CA 1
ATOM 966 C C . CYS A 1 124 ? 1.553 -8.115 12.571 1.00 76.81 124 CYS A C 1
ATOM 968 O O . CYS A 1 124 ? 1.126 -7.753 11.478 1.00 76.81 124 CYS A O 1
ATOM 970 N N . ILE A 1 125 ? 2.835 -7.995 12.914 1.00 74.62 125 ILE A N 1
ATOM 971 C CA . ILE A 1 125 ? 3.849 -7.450 12.009 1.00 74.62 125 ILE A CA 1
ATOM 972 C C . ILE A 1 125 ? 4.673 -8.617 11.477 1.00 74.62 125 ILE A C 1
ATOM 974 O O . ILE A 1 125 ? 5.348 -9.303 12.242 1.00 74.62 125 ILE A O 1
ATOM 978 N N . ALA A 1 126 ? 4.606 -8.838 10.166 1.00 75.50 126 ALA A N 1
ATOM 979 C CA . ALA A 1 126 ? 5.462 -9.798 9.485 1.00 75.50 126 ALA A CA 1
ATOM 980 C C . ALA A 1 126 ? 6.856 -9.199 9.242 1.00 75.50 126 ALA A C 1
ATOM 982 O O . ALA A 1 126 ? 7.003 -8.013 8.943 1.00 75.50 126 ALA A O 1
ATOM 983 N N . THR A 1 127 ? 7.885 -10.032 9.354 1.00 75.81 127 THR A N 1
ATOM 984 C CA . THR A 1 127 ? 9.273 -9.675 9.039 1.00 75.81 127 THR A CA 1
ATOM 985 C C . THR A 1 127 ? 9.586 -9.979 7.573 1.00 75.81 127 THR A C 1
ATOM 987 O O . THR A 1 127 ? 9.328 -11.088 7.113 1.00 75.81 127 THR A O 1
ATOM 990 N N . SER A 1 128 ? 10.170 -9.010 6.860 1.00 76.62 128 SER A N 1
ATOM 991 C CA . SER A 1 128 ? 10.645 -9.169 5.474 1.00 76.62 128 SER A CA 1
ATOM 992 C C . SER A 1 128 ? 11.797 -10.170 5.375 1.00 76.62 128 SER A C 1
ATOM 994 O O . SER A 1 128 ? 12.694 -10.149 6.219 1.00 76.62 128 SER A O 1
ATOM 996 N N . GLN A 1 129 ? 11.832 -10.969 4.303 1.00 73.56 129 GLN A N 1
ATOM 997 C CA . GLN A 1 129 ? 13.009 -11.776 3.942 1.00 73.56 129 GLN A CA 1
ATOM 998 C C . GLN A 1 129 ? 14.066 -10.969 3.173 1.00 73.56 129 GLN A C 1
ATOM 1000 O O . GLN A 1 129 ? 15.219 -11.378 3.066 1.00 73.56 129 GLN A O 1
ATOM 1005 N N . VAL A 1 130 ? 13.691 -9.796 2.659 1.00 71.38 130 VAL A N 1
ATOM 1006 C CA . VAL A 1 130 ? 14.586 -8.910 1.912 1.00 71.38 130 VAL A CA 1
ATOM 1007 C C . VAL A 1 130 ? 15.180 -7.876 2.855 1.00 71.38 130 VAL A C 1
ATOM 1009 O O . VAL A 1 130 ? 14.456 -7.058 3.427 1.00 71.38 130 VAL A O 1
ATOM 1012 N N . GLY A 1 131 ? 16.505 -7.898 2.987 1.00 76.19 131 GLY A N 1
ATOM 1013 C CA . GLY A 1 131 ? 17.284 -6.904 3.721 1.00 76.19 131 GLY A CA 1
ATOM 1014 C C . GLY A 1 131 ? 18.637 -7.453 4.164 1.00 76.19 131 GLY A C 1
ATOM 1015 O O . GLY A 1 131 ? 18.756 -8.634 4.476 1.00 76.19 131 GLY A O 1
ATOM 1016 N N . ALA A 1 132 ? 19.655 -6.591 4.242 1.00 79.50 132 ALA A N 1
ATOM 1017 C CA . ALA A 1 132 ? 21.002 -6.995 4.663 1.00 79.50 132 ALA A CA 1
ATOM 1018 C C . ALA A 1 132 ? 21.017 -7.635 6.064 1.00 79.50 132 ALA A C 1
ATOM 1020 O O . ALA A 1 132 ? 21.770 -8.568 6.308 1.00 79.50 132 ALA A O 1
ATOM 1021 N N . LEU A 1 133 ? 20.148 -7.166 6.966 1.00 80.56 133 LEU A N 1
ATOM 1022 C CA . LEU A 1 133 ? 20.013 -7.713 8.318 1.00 80.56 133 LEU A CA 1
ATOM 1023 C C . LEU A 1 133 ? 19.238 -9.037 8.357 1.00 80.56 133 LEU A C 1
ATOM 1025 O O . LEU A 1 133 ? 19.532 -9.869 9.207 1.00 80.56 133 LEU A O 1
ATOM 1029 N N . ALA A 1 134 ? 18.287 -9.258 7.440 1.00 80.75 134 ALA A N 1
ATOM 1030 C CA . ALA A 1 134 ? 17.458 -10.466 7.429 1.00 80.75 134 ALA A CA 1
ATOM 1031 C C . ALA A 1 134 ? 18.299 -11.738 7.213 1.00 80.75 134 ALA A C 1
ATOM 1033 O O . ALA A 1 134 ? 18.020 -12.768 7.823 1.00 80.75 134 ALA A O 1
ATOM 1034 N N . ALA A 1 135 ? 19.391 -11.637 6.445 1.00 81.81 135 ALA A N 1
ATOM 1035 C CA . ALA A 1 135 ? 20.339 -12.730 6.211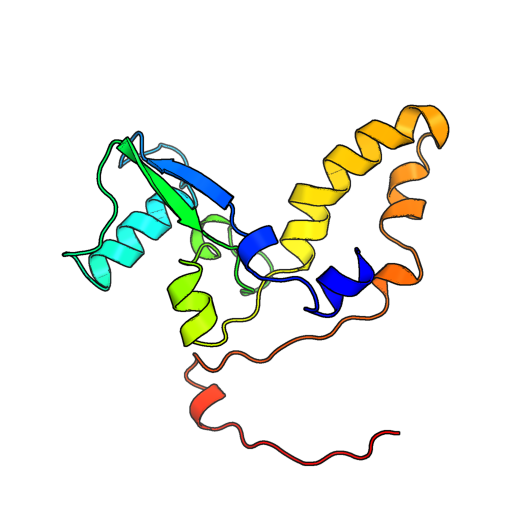 1.00 81.81 135 ALA A CA 1
ATOM 1036 C C . ALA A 1 135 ? 21.027 -13.250 7.490 1.00 81.81 135 ALA A C 1
ATOM 1038 O O . ALA A 1 135 ? 21.513 -14.377 7.504 1.00 81.81 135 ALA A O 1
ATOM 1039 N N . PHE A 1 136 ? 21.055 -12.450 8.560 1.00 86.00 136 PHE A N 1
ATOM 1040 C CA . PHE A 1 136 ? 21.680 -12.802 9.838 1.00 86.00 136 PHE A CA 1
ATOM 1041 C C . PHE A 1 136 ? 20.657 -13.087 10.948 1.00 86.00 136 PHE A C 1
ATOM 1043 O O . PHE A 1 136 ? 21.041 -13.315 12.094 1.00 86.00 136 PHE A O 1
ATOM 1050 N N . THR A 1 137 ? 19.354 -13.055 10.644 1.00 82.94 137 THR A N 1
ATOM 1051 C CA . THR A 1 137 ? 18.306 -13.340 11.634 1.00 82.94 137 THR A CA 1
ATOM 1052 C C . THR A 1 137 ? 17.993 -14.832 11.707 1.00 82.94 137 THR A C 1
ATOM 1054 O O . THR A 1 137 ? 17.753 -15.476 10.690 1.00 82.94 137 THR A O 1
ATOM 1057 N N . CYS A 1 138 ? 17.951 -15.378 12.925 1.00 80.00 138 CYS A N 1
ATOM 1058 C CA . CYS A 1 138 ? 17.573 -16.768 13.187 1.00 80.00 138 CYS A CA 1
ATOM 1059 C C . CYS A 1 138 ? 16.197 -16.830 13.860 1.00 80.00 138 CYS A C 1
ATOM 1061 O O . CYS A 1 138 ? 15.897 -16.038 14.757 1.00 80.00 138 CYS A O 1
ATOM 1063 N N . LYS A 1 139 ? 15.368 -17.805 13.472 1.00 83.69 139 LYS A N 1
ATOM 1064 C CA . LYS A 1 139 ? 14.092 -18.078 14.145 1.00 83.69 139 LYS A CA 1
ATOM 1065 C C . LYS A 1 139 ? 14.373 -18.655 15.537 1.00 83.69 139 LYS A C 1
ATOM 1067 O O . LYS A 1 139 ? 15.072 -19.657 15.653 1.00 83.69 139 LYS A O 1
ATOM 1072 N N . LYS A 1 140 ? 13.822 -18.034 16.581 1.00 86.94 140 LYS A N 1
ATOM 1073 C CA . LYS A 1 140 ? 13.903 -18.512 17.968 1.00 86.94 140 LYS A CA 1
ATOM 1074 C C . LYS A 1 140 ? 12.517 -18.932 18.443 1.00 86.94 140 LYS A C 1
ATOM 1076 O O . LYS A 1 140 ? 11.544 -18.227 18.186 1.00 86.94 140 LYS A O 1
ATOM 1081 N N . GLU A 1 141 ? 12.434 -20.065 19.129 1.00 89.75 141 GLU A N 1
ATOM 1082 C CA . GLU A 1 141 ? 11.198 -20.507 19.771 1.00 89.75 141 GLU A CA 1
ATOM 1083 C C . GLU A 1 141 ? 10.923 -19.671 21.027 1.00 89.75 141 GLU A C 1
ATOM 1085 O O . GLU A 1 141 ? 11.829 -19.357 21.804 1.00 89.75 141 GLU A O 1
ATOM 1090 N N . THR A 1 142 ? 9.665 -19.283 21.208 1.00 88.69 142 THR A N 1
ATOM 1091 C CA . THR A 1 142 ? 9.188 -18.494 22.348 1.00 88.69 142 THR A CA 1
ATOM 1092 C C . THR A 1 142 ? 7.937 -19.146 22.918 1.00 88.69 142 THR A C 1
ATOM 1094 O O . THR A 1 142 ? 7.113 -19.652 22.155 1.00 88.69 142 THR A O 1
ATOM 1097 N N . CYS A 1 143 ? 7.778 -19.118 24.242 1.00 84.62 143 CYS A N 1
ATOM 1098 C CA . CYS A 1 143 ? 6.562 -19.592 24.901 1.00 84.62 143 CYS A CA 1
ATOM 1099 C C . CYS A 1 143 ? 5.335 -18.810 24.402 1.00 84.62 143 CYS A C 1
ATOM 1101 O O . CYS A 1 143 ? 5.436 -17.622 24.097 1.00 84.62 143 CYS A O 1
ATOM 1103 N N . LEU A 1 144 ? 4.178 -19.474 24.336 1.00 80.25 144 LEU A N 1
ATOM 1104 C CA . LEU A 1 144 ? 2.919 -18.892 23.847 1.00 80.25 144 LEU A CA 1
ATOM 1105 C C . LEU A 1 144 ? 2.249 -17.921 24.842 1.00 80.25 144 LEU A C 1
ATOM 1107 O O . LEU A 1 144 ? 1.198 -17.365 24.522 1.00 80.25 144 LEU A O 1
ATOM 1111 N N . GLY A 1 145 ? 2.864 -17.699 26.006 1.00 51.50 145 GLY A N 1
ATOM 1112 C CA . GLY A 1 145 ? 2.281 -17.008 27.158 1.00 51.50 145 GLY A CA 1
ATOM 1113 C C . GLY A 1 145 ? 2.365 -17.889 28.387 1.00 51.50 145 GLY A C 1
ATOM 1114 O O . GLY A 1 145 ? 1.781 -18.992 28.335 1.00 51.50 145 GLY A O 1
#

pLDDT: mean 87.53, std 6.38, range [51.5, 95.62]